Protein AF-A0A7S3FWM7-F1 (afdb_monomer_lite)

InterPro domains:
  IPR013969 Oligosaccharide biosynthesis protein Alg14-like [PF08660] (56-106)
  IPR013969 Oligosaccharide biosynthesis protein Alg14-like [PTHR12154] (15-104)

Radius of gyration: 30.49 Å; chains: 1; bounding box: 77×21×82 Å

Organism: NCBI:txid1082188

Sequence (117 aa):
MEVSPGVTTSWVLSKLSQIIIAFYLIQLIRVFNFYIQEKVNANETDKLIKLKQKVIMVIFGSGGHTTEMLLMLKGDNIFEKYEHVHFVVGHSDTWSLKKITDFYDSCEGIDLMEQAQ

Secondary structure (DSSP, 8-state):
----HHHHHHHHHHHHHHHHHHHHHHHHHHHHHHHHHHHHHHHHHHHHHHHHT-EEEEEE-SSSTHHHHHHHHHHTTHHHH-SEEEEEE-TT-HHHHHHHHHHHHTSTT--------

Structure (mmCIF, N/CA/C/O backbone):
data_AF-A0A7S3FWM7-F1
#
_entry.id   AF-A0A7S3FWM7-F1
#
loop_
_atom_site.group_PDB
_atom_site.id
_atom_site.type_symbol
_atom_site.label_atom_id
_atom_site.label_alt_id
_atom_site.label_comp_id
_atom_site.label_asym_id
_atom_site.label_entity_id
_atom_site.label_seq_id
_atom_site.pdbx_PDB_ins_code
_atom_site.Cartn_x
_atom_site.Cartn_y
_atom_site.Cartn_z
_atom_site.occupancy
_atom_site.B_iso_or_equiv
_atom_site.auth_seq_id
_atom_site.auth_comp_id
_atom_site.auth_asym_id
_atom_site.auth_atom_id
_atom_site.pdbx_PDB_model_num
ATOM 1 N N . MET A 1 1 ? 51.270 1.989 -53.712 1.00 50.31 1 MET A N 1
ATOM 2 C CA . MET A 1 1 ? 50.413 0.908 -53.182 1.00 50.31 1 MET A CA 1
ATOM 3 C C . MET A 1 1 ? 48.981 1.267 -53.524 1.00 50.31 1 MET A C 1
ATOM 5 O O . MET A 1 1 ? 48.394 2.096 -52.843 1.00 50.31 1 MET A O 1
ATOM 9 N N . GLU A 1 2 ? 48.466 0.739 -54.633 1.00 52.38 2 GLU A N 1
ATOM 10 C CA . GLU A 1 2 ? 47.056 0.901 -54.996 1.00 52.38 2 GLU A CA 1
ATOM 11 C C . GLU A 1 2 ? 46.223 -0.005 -54.092 1.00 52.38 2 GLU A C 1
ATOM 13 O O . GLU A 1 2 ? 46.380 -1.226 -54.087 1.00 52.38 2 GLU A O 1
ATOM 18 N N . VAL A 1 3 ? 45.386 0.603 -53.257 1.00 63.09 3 VAL A N 1
ATOM 19 C CA . VAL A 1 3 ? 44.488 -0.134 -52.370 1.00 63.09 3 VAL A CA 1
ATOM 20 C C . VAL A 1 3 ? 43.312 -0.613 -53.217 1.00 63.09 3 VAL A C 1
ATOM 22 O O . VAL A 1 3 ? 42.588 0.200 -53.787 1.00 63.09 3 VAL A O 1
ATOM 25 N N . SER A 1 4 ? 43.147 -1.932 -53.329 1.00 60.69 4 SER A N 1
ATOM 26 C CA . SER A 1 4 ? 42.092 -2.542 -54.143 1.00 60.69 4 SER A CA 1
ATOM 27 C C . SER A 1 4 ? 40.697 -2.089 -53.668 1.00 60.69 4 SER A C 1
ATOM 29 O O . SER A 1 4 ? 40.351 -2.309 -52.500 1.00 60.69 4 SER A O 1
ATOM 31 N N . PRO A 1 5 ? 39.869 -1.494 -54.549 1.00 61.72 5 PRO A N 1
ATOM 32 C CA . PRO A 1 5 ? 38.577 -0.901 -54.188 1.00 61.72 5 PRO A CA 1
ATOM 33 C C . PRO A 1 5 ? 37.527 -1.919 -53.708 1.00 61.72 5 PRO A C 1
ATOM 35 O O . PRO A 1 5 ? 36.487 -1.531 -53.183 1.00 61.72 5 PRO A O 1
ATOM 38 N N . GLY A 1 6 ? 37.786 -3.225 -53.847 1.00 61.53 6 GLY A N 1
ATOM 39 C CA . GLY A 1 6 ? 36.876 -4.281 -53.390 1.00 61.53 6 GLY A CA 1
ATOM 40 C C . GLY A 1 6 ? 36.874 -4.518 -51.875 1.00 61.53 6 GLY A C 1
ATOM 41 O O . GLY A 1 6 ? 35.907 -5.058 -51.342 1.00 61.53 6 GLY A O 1
ATOM 42 N N . VAL A 1 7 ? 37.927 -4.111 -51.156 1.00 62.66 7 VAL A N 1
ATOM 43 C CA . VAL A 1 7 ? 38.025 -4.358 -49.704 1.00 62.66 7 VAL A CA 1
ATOM 44 C C . VAL A 1 7 ? 37.240 -3.312 -48.911 1.00 62.66 7 VAL A C 1
ATOM 46 O O . VAL A 1 7 ? 36.602 -3.641 -47.918 1.00 62.66 7 VAL A O 1
ATOM 49 N N . THR A 1 8 ? 37.213 -2.056 -49.355 1.00 64.94 8 THR A N 1
ATOM 50 C CA . THR A 1 8 ? 36.563 -0.964 -48.612 1.00 64.94 8 THR A CA 1
ATOM 51 C C . THR A 1 8 ? 35.035 -1.036 -48.662 1.00 64.94 8 THR A C 1
ATOM 53 O O . THR A 1 8 ? 34.376 -0.755 -47.663 1.00 64.94 8 THR A O 1
ATOM 56 N N . THR A 1 9 ? 34.452 -1.480 -49.776 1.00 71.06 9 THR A N 1
ATOM 57 C CA . THR A 1 9 ? 32.991 -1.577 -49.947 1.00 71.06 9 THR A CA 1
ATOM 58 C C . THR A 1 9 ? 32.366 -2.685 -49.095 1.00 71.06 9 THR A C 1
ATOM 60 O O . THR A 1 9 ? 31.322 -2.472 -48.481 1.00 71.06 9 THR A O 1
ATOM 63 N N . SER A 1 10 ? 33.026 -3.840 -48.970 1.00 75.50 10 SER A N 1
ATOM 64 C CA . SER A 1 10 ? 32.557 -4.970 -48.150 1.00 75.50 10 SER A CA 1
ATOM 65 C C . SER A 1 10 ? 32.463 -4.622 -46.654 1.00 75.50 10 SER A C 1
ATOM 67 O O . SER A 1 10 ? 31.471 -4.920 -45.978 1.00 75.50 10 SER A O 1
ATOM 69 N N . TRP A 1 11 ? 33.456 -3.893 -46.136 1.00 73.62 11 TRP A N 1
ATOM 70 C CA . TRP A 1 11 ? 33.456 -3.429 -44.747 1.00 73.62 11 TRP A CA 1
ATOM 71 C C . TRP A 1 11 ? 32.343 -2.416 -44.472 1.00 73.62 11 TRP A C 1
ATOM 73 O O . TRP A 1 11 ? 31.680 -2.497 -43.439 1.00 73.62 11 TRP A O 1
ATOM 83 N N . VAL A 1 12 ? 32.081 -1.506 -45.411 1.00 79.69 12 VAL A N 1
ATOM 84 C CA . VAL A 1 12 ? 31.002 -0.517 -45.283 1.00 79.69 12 VAL A CA 1
ATOM 85 C C . VAL A 1 12 ? 29.628 -1.193 -45.295 1.00 79.69 12 VAL A C 1
ATOM 87 O O . VAL A 1 12 ? 28.790 -0.892 -44.445 1.00 79.69 12 VAL A O 1
ATOM 90 N N . LEU A 1 13 ? 29.405 -2.160 -46.188 1.00 80.94 13 LEU A N 1
ATOM 91 C CA . LEU A 1 13 ? 28.136 -2.891 -46.275 1.00 80.94 13 LEU A CA 1
ATOM 92 C C . LEU A 1 13 ? 27.840 -3.705 -45.007 1.00 80.94 13 LEU A C 1
ATOM 94 O O . LEU A 1 13 ? 26.707 -3.697 -44.520 1.00 80.94 13 LEU A O 1
ATOM 98 N N . SER A 1 14 ? 28.854 -4.347 -44.415 1.00 84.19 14 SER A N 1
ATOM 99 C CA . SER A 1 14 ? 28.668 -5.087 -43.159 1.00 84.19 14 SER A CA 1
ATOM 100 C C . SER A 1 14 ? 28.285 -4.165 -41.995 1.00 84.19 14 SER A C 1
ATOM 102 O O . SER A 1 14 ? 27.356 -4.485 -41.250 1.00 84.19 14 SER A O 1
ATOM 104 N N . LYS A 1 15 ? 28.907 -2.981 -41.883 1.00 88.31 15 LYS A N 1
ATOM 105 C CA . LYS A 1 15 ? 28.567 -1.972 -40.865 1.00 88.31 15 LYS A CA 1
ATOM 106 C C . LYS A 1 15 ? 27.161 -1.405 -41.038 1.00 88.31 15 LYS A C 1
ATOM 108 O O . LYS A 1 15 ? 26.440 -1.278 -40.051 1.00 88.31 15 LYS A O 1
ATOM 113 N N . LEU A 1 16 ? 26.740 -1.127 -42.271 1.00 89.88 16 LEU A N 1
ATOM 114 C CA . LEU A 1 16 ? 25.375 -0.672 -42.547 1.00 89.88 16 LEU A CA 1
ATOM 115 C C . LEU A 1 16 ? 24.337 -1.735 -42.164 1.00 89.88 16 LEU A C 1
ATOM 117 O O . LEU A 1 16 ? 23.342 -1.406 -41.519 1.00 89.88 16 LEU A O 1
ATOM 121 N N . SER A 1 17 ? 24.597 -3.012 -42.469 1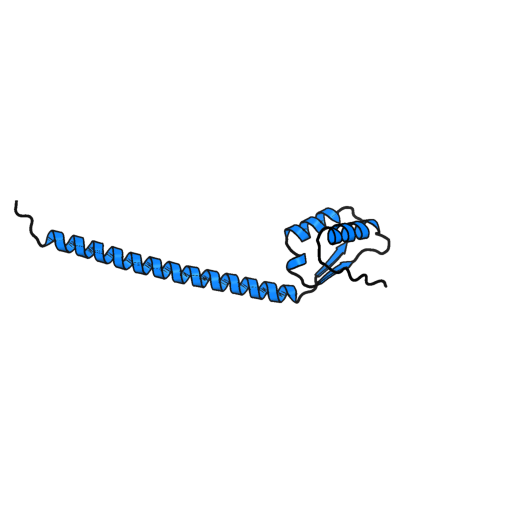.00 91.25 17 SER A N 1
ATOM 122 C CA . SER A 1 17 ? 23.698 -4.100 -42.059 1.00 91.25 17 SER A CA 1
ATOM 123 C C . SER A 1 17 ? 23.575 -4.211 -40.533 1.00 91.25 17 SER A C 1
ATOM 125 O O . SER A 1 17 ? 22.470 -4.368 -40.019 1.00 91.25 17 SER A O 1
ATOM 127 N N . GLN A 1 18 ? 24.680 -4.040 -39.794 1.00 92.81 18 GLN A N 1
ATOM 128 C CA . GLN A 1 18 ? 24.688 -4.077 -38.327 1.00 92.81 18 GLN A CA 1
ATOM 129 C C . GLN A 1 18 ? 23.839 -2.954 -37.725 1.00 92.81 18 GLN A C 1
ATOM 131 O O . GLN A 1 18 ? 23.105 -3.192 -36.768 1.00 92.81 18 GLN A O 1
ATOM 136 N N . ILE A 1 19 ? 23.896 -1.749 -38.299 1.00 94.75 19 ILE A N 1
ATOM 137 C CA . ILE A 1 19 ? 23.096 -0.602 -37.844 1.00 94.75 19 ILE A CA 1
ATOM 138 C C . ILE A 1 19 ? 21.603 -0.855 -38.075 1.00 94.75 19 ILE A C 1
ATOM 140 O O . ILE A 1 19 ? 20.795 -0.605 -37.182 1.00 94.75 19 ILE A O 1
ATOM 144 N N . ILE A 1 20 ? 21.235 -1.392 -39.240 1.00 95.38 20 ILE A N 1
ATOM 145 C CA . ILE A 1 20 ? 19.840 -1.718 -39.563 1.00 95.38 20 ILE A CA 1
ATOM 146 C C . ILE A 1 20 ? 19.310 -2.795 -38.609 1.00 95.38 20 ILE A C 1
ATOM 148 O O . ILE A 1 20 ? 18.230 -2.641 -38.042 1.00 95.38 20 ILE A O 1
ATOM 152 N N . ILE A 1 21 ? 20.087 -3.855 -38.373 1.00 95.44 21 ILE A N 1
ATOM 153 C CA . ILE A 1 21 ? 19.722 -4.920 -37.431 1.00 95.44 21 ILE A CA 1
ATOM 154 C C . ILE A 1 21 ? 19.556 -4.355 -36.013 1.00 95.44 21 ILE A C 1
ATOM 156 O O . ILE A 1 21 ? 18.556 -4.639 -35.356 1.00 95.44 21 ILE A O 1
ATOM 160 N N . ALA A 1 22 ? 20.485 -3.513 -35.552 1.00 95.88 22 ALA A N 1
ATOM 161 C CA . ALA A 1 22 ? 20.397 -2.879 -34.239 1.00 95.88 22 ALA A CA 1
ATOM 162 C C . ALA A 1 22 ? 19.151 -1.988 -34.108 1.00 95.88 22 ALA A C 1
ATOM 164 O O . ALA A 1 22 ? 18.473 -2.031 -33.082 1.00 95.88 22 ALA A O 1
ATOM 165 N N . PHE A 1 23 ? 18.806 -1.232 -35.154 1.00 96.62 23 PHE A N 1
ATOM 166 C CA . PHE A 1 23 ? 17.590 -0.422 -35.182 1.00 96.62 23 PHE A CA 1
ATOM 167 C C . PHE A 1 23 ? 16.338 -1.284 -34.984 1.00 96.62 23 PHE A C 1
ATOM 169 O O . PHE A 1 23 ? 15.528 -0.988 -34.105 1.00 96.62 23 PHE A O 1
ATOM 176 N N . TYR A 1 24 ? 16.203 -2.385 -35.730 1.00 96.50 24 TYR A N 1
ATOM 177 C CA . TYR A 1 24 ? 15.057 -3.286 -35.584 1.00 96.50 24 TYR A CA 1
ATOM 178 C C . TYR A 1 24 ? 15.013 -3.985 -34.220 1.00 96.50 24 TYR A C 1
ATOM 180 O O . TYR A 1 24 ? 13.934 -4.112 -33.645 1.00 96.50 24 TYR A O 1
ATOM 188 N N . LEU A 1 25 ? 16.162 -4.376 -33.659 1.00 96.56 25 LEU A N 1
ATOM 189 C CA . LEU A 1 25 ? 16.225 -4.965 -32.317 1.00 96.56 25 LEU A CA 1
ATOM 190 C C . LEU A 1 25 ? 15.758 -3.984 -31.236 1.00 96.56 25 LEU A C 1
ATOM 192 O O . LEU A 1 25 ? 14.983 -4.361 -30.360 1.00 96.56 25 LEU A O 1
ATOM 196 N N . ILE A 1 26 ? 16.166 -2.715 -31.317 1.00 96.88 26 ILE A N 1
ATOM 197 C CA . ILE A 1 26 ? 15.721 -1.678 -30.375 1.00 96.88 26 ILE A CA 1
ATOM 198 C C . ILE A 1 26 ? 14.207 -1.465 -30.478 1.00 96.88 26 ILE A C 1
ATOM 200 O O . ILE A 1 26 ? 13.535 -1.341 -29.452 1.00 96.88 26 ILE A O 1
ATOM 204 N N . GLN A 1 27 ? 13.654 -1.445 -31.695 1.00 94.44 27 GLN A N 1
ATOM 205 C CA . GLN A 1 27 ? 12.207 -1.321 -31.882 1.00 94.44 27 GLN A CA 1
ATOM 206 C C . GLN A 1 27 ? 11.457 -2.522 -31.302 1.00 94.44 27 GLN A C 1
ATOM 208 O O . GLN A 1 27 ? 10.448 -2.346 -30.622 1.00 94.44 27 GLN A O 1
ATOM 213 N N . LEU A 1 28 ? 11.984 -3.733 -31.488 1.00 95.38 28 LEU A N 1
ATOM 214 C CA . LEU A 1 28 ? 11.389 -4.948 -30.940 1.00 95.38 28 LEU A CA 1
ATOM 215 C C . LEU A 1 28 ? 11.392 -4.932 -29.405 1.00 95.38 28 LEU A C 1
ATOM 217 O O . LEU A 1 28 ? 10.364 -5.215 -28.795 1.00 95.38 28 LEU A O 1
ATOM 221 N N . ILE A 1 29 ? 12.497 -4.514 -28.778 1.00 95.88 29 ILE A N 1
ATOM 222 C CA . ILE A 1 29 ? 12.582 -4.350 -27.318 1.00 95.88 29 ILE A CA 1
ATOM 223 C C . ILE A 1 29 ? 11.570 -3.311 -26.823 1.00 95.88 29 ILE A C 1
ATOM 225 O O . ILE A 1 29 ? 10.919 -3.533 -25.806 1.00 95.88 29 ILE A O 1
ATOM 229 N N . ARG A 1 30 ? 11.395 -2.190 -27.534 1.00 94.25 30 ARG A N 1
ATOM 230 C CA . ARG A 1 30 ? 10.403 -1.167 -27.166 1.00 94.25 30 ARG A CA 1
ATOM 231 C C . ARG A 1 30 ? 8.978 -1.703 -27.201 1.00 94.25 30 ARG A C 1
ATOM 233 O O . ARG A 1 30 ? 8.248 -1.508 -26.234 1.00 94.25 30 ARG A O 1
ATOM 240 N N . VAL A 1 31 ? 8.605 -2.395 -28.276 1.00 94.38 31 VAL A N 1
ATOM 241 C CA . VAL A 1 31 ? 7.274 -3.005 -28.411 1.00 94.38 31 VAL A CA 1
ATOM 242 C C . VAL A 1 31 ? 7.060 -4.062 -27.330 1.00 94.38 31 VAL A C 1
ATOM 244 O O . VAL A 1 31 ? 6.002 -4.099 -26.706 1.00 94.38 31 VAL A O 1
ATOM 247 N N . PHE A 1 32 ? 8.077 -4.878 -27.053 1.00 94.00 32 PHE A N 1
ATOM 248 C CA . PHE A 1 32 ? 8.003 -5.890 -26.008 1.00 94.00 32 PHE A CA 1
ATOM 249 C C . PHE A 1 32 ? 7.837 -5.269 -24.615 1.00 94.00 32 PHE A C 1
ATOM 251 O O . PHE A 1 32 ? 6.945 -5.665 -23.871 1.00 94.00 32 PHE A O 1
ATOM 258 N N . ASN A 1 33 ? 8.633 -4.253 -24.276 1.00 91.50 33 ASN A N 1
ATOM 259 C CA . ASN A 1 33 ? 8.521 -3.548 -22.999 1.00 91.50 33 ASN A CA 1
ATOM 260 C C . ASN A 1 33 ? 7.153 -2.879 -22.837 1.00 91.50 33 ASN A C 1
ATOM 262 O O . ASN A 1 33 ? 6.565 -2.964 -21.762 1.00 91.50 33 ASN A O 1
ATOM 266 N N . PHE A 1 34 ? 6.630 -2.262 -23.900 1.00 91.75 34 PHE A N 1
ATOM 267 C CA . PHE A 1 34 ? 5.288 -1.682 -23.901 1.00 91.75 34 PHE A CA 1
ATOM 268 C C . PHE A 1 34 ? 4.218 -2.748 -23.625 1.00 91.75 34 PHE A C 1
ATOM 270 O O . PHE A 1 34 ? 3.411 -2.580 -22.716 1.00 91.75 34 PHE A O 1
ATOM 277 N N . TYR A 1 35 ? 4.277 -3.887 -24.323 1.00 90.50 35 TYR A N 1
ATOM 278 C CA . TYR A 1 35 ? 3.346 -5.001 -24.121 1.00 90.50 35 TYR A CA 1
ATOM 279 C C . TYR A 1 35 ? 3.390 -5.565 -22.692 1.00 90.50 35 TYR A C 1
ATOM 281 O O . TYR A 1 35 ? 2.347 -5.844 -22.098 1.00 90.50 35 TYR A O 1
ATOM 289 N N . ILE A 1 36 ? 4.588 -5.721 -22.116 1.00 86.88 36 ILE A N 1
ATOM 290 C CA . ILE A 1 36 ? 4.741 -6.185 -20.731 1.00 86.88 36 ILE A CA 1
ATOM 291 C C . ILE A 1 36 ? 4.153 -5.169 -19.751 1.00 86.88 36 ILE A C 1
ATOM 293 O O . ILE A 1 36 ? 3.399 -5.566 -18.864 1.00 86.88 36 ILE A O 1
ATOM 297 N N . GLN A 1 37 ? 4.448 -3.876 -19.911 1.00 82.12 37 GLN A N 1
ATOM 298 C CA . GLN A 1 37 ? 3.900 -2.848 -19.024 1.00 82.12 37 GLN A CA 1
ATOM 299 C C . GLN A 1 37 ? 2.374 -2.770 -19.105 1.00 82.12 37 GLN A C 1
ATOM 301 O O . GLN A 1 37 ? 1.719 -2.712 -18.069 1.00 82.12 37 GLN A O 1
ATOM 306 N N . GLU A 1 38 ? 1.796 -2.843 -20.303 1.00 84.38 38 GLU A N 1
ATOM 307 C CA . GLU A 1 38 ? 0.344 -2.830 -20.486 1.00 84.38 38 GLU A CA 1
ATOM 308 C C . GLU A 1 38 ? -0.322 -4.037 -19.804 1.00 84.38 38 GLU A C 1
ATOM 310 O O . GLU A 1 38 ? -1.288 -3.879 -19.059 1.00 84.38 38 GLU A O 1
ATOM 315 N N . LYS A 1 39 ? 0.243 -5.242 -19.965 1.00 79.25 39 LYS A N 1
ATOM 316 C CA . LYS A 1 39 ? -0.242 -6.465 -19.300 1.00 79.25 39 LYS A CA 1
ATOM 317 C C . LYS A 1 39 ? -0.122 -6.411 -17.776 1.00 79.25 39 LYS A C 1
ATOM 319 O O . LYS A 1 39 ? -1.000 -6.926 -17.083 1.00 79.25 39 LYS A O 1
ATOM 324 N N . VAL A 1 40 ? 0.965 -5.852 -17.245 1.00 75.69 40 VAL A N 1
ATOM 325 C CA . VAL A 1 40 ? 1.155 -5.703 -15.794 1.00 75.69 40 VAL A CA 1
ATOM 326 C C . VAL A 1 40 ? 0.155 -4.689 -15.236 1.00 75.69 40 VAL A C 1
ATOM 328 O O . VAL A 1 40 ? -0.574 -5.022 -14.304 1.00 75.69 40 VAL A O 1
ATOM 331 N N . ASN A 1 41 ? 0.024 -3.521 -15.868 1.00 72.25 41 ASN A N 1
ATOM 332 C CA . ASN A 1 41 ? -0.904 -2.474 -15.437 1.00 72.25 41 ASN A CA 1
ATOM 333 C C . ASN A 1 41 ? -2.376 -2.918 -15.531 1.00 72.25 41 ASN A C 1
ATOM 335 O O . ASN A 1 41 ? -3.168 -2.629 -14.632 1.00 72.25 41 ASN A O 1
ATOM 339 N N . ALA A 1 42 ? -2.753 -3.660 -16.578 1.00 70.81 42 ALA A N 1
ATOM 340 C CA . ALA A 1 42 ? -4.101 -4.218 -16.718 1.00 70.81 42 ALA A CA 1
ATOM 341 C C . ALA A 1 42 ? -4.432 -5.209 -15.584 1.00 70.81 42 ALA A C 1
ATOM 343 O O . ALA A 1 42 ? -5.494 -5.149 -14.975 1.00 70.81 42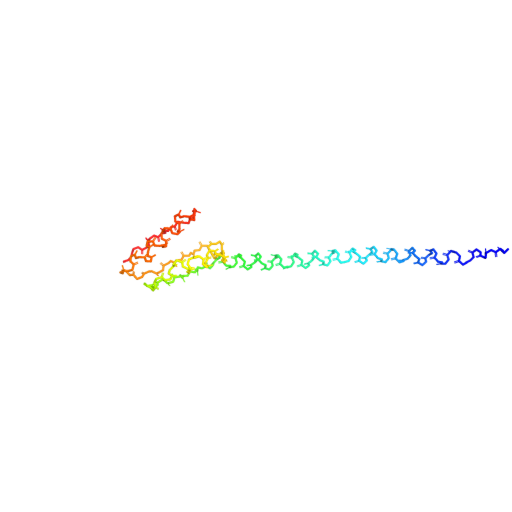 ALA A O 1
ATOM 344 N N . ASN A 1 43 ? -3.484 -6.076 -15.218 1.00 70.50 43 ASN A N 1
ATOM 345 C CA . ASN A 1 43 ? -3.679 -7.008 -14.105 1.00 70.50 43 ASN A CA 1
ATOM 346 C C . ASN A 1 43 ? -3.784 -6.304 -12.743 1.00 70.50 43 ASN A C 1
ATOM 348 O O . ASN A 1 43 ? -4.491 -6.788 -11.857 1.00 70.50 43 ASN A O 1
ATOM 352 N N . GLU A 1 44 ? -3.061 -5.202 -12.536 1.00 71.00 44 GLU A N 1
ATOM 353 C CA . GLU A 1 44 ? -3.172 -4.413 -11.305 1.00 71.00 44 GLU A CA 1
ATOM 354 C C . GLU A 1 44 ? -4.504 -3.672 -11.226 1.00 71.00 44 GLU A C 1
ATOM 356 O O . GLU A 1 44 ? -5.164 -3.723 -10.189 1.00 71.00 44 GLU A O 1
ATOM 361 N N . THR A 1 45 ? -4.942 -3.059 -12.325 1.00 67.00 45 THR A N 1
ATOM 362 C CA . THR A 1 45 ? -6.244 -2.382 -12.390 1.00 67.00 45 THR A CA 1
ATOM 363 C C . THR A 1 45 ? -7.401 -3.355 -12.158 1.00 67.00 45 THR A C 1
ATOM 365 O O . THR A 1 45 ? -8.245 -3.074 -11.310 1.00 67.00 45 THR A O 1
ATOM 368 N N . ASP A 1 46 ? -7.392 -4.543 -12.768 1.00 72.06 46 ASP A N 1
ATOM 369 C CA . ASP A 1 46 ? -8.407 -5.580 -12.522 1.00 72.06 46 ASP A CA 1
ATOM 370 C C . ASP A 1 46 ? -8.422 -6.062 -11.061 1.00 72.06 46 ASP A C 1
ATOM 372 O O . ASP A 1 46 ? -9.484 -6.256 -10.459 1.00 72.06 46 ASP A O 1
ATOM 376 N N . LYS A 1 47 ? -7.242 -6.233 -10.447 1.00 69.06 47 LYS A N 1
ATOM 377 C CA . LYS A 1 47 ? -7.138 -6.584 -9.021 1.00 69.06 47 LYS A CA 1
ATOM 378 C C . LYS A 1 47 ? -7.677 -5.472 -8.127 1.00 69.06 47 LYS A C 1
ATOM 380 O O . LYS A 1 47 ? -8.388 -5.782 -7.176 1.00 69.06 47 LYS A O 1
ATOM 385 N N . LEU A 1 48 ? -7.363 -4.211 -8.418 1.00 65.62 48 LEU A N 1
ATOM 386 C CA . LEU A 1 48 ? -7.848 -3.061 -7.653 1.00 65.62 48 LEU A CA 1
ATOM 387 C C . LEU A 1 48 ? -9.362 -2.895 -7.787 1.00 65.62 48 LEU A C 1
ATOM 389 O O . LEU A 1 48 ? -10.030 -2.686 -6.782 1.00 65.62 48 LEU A O 1
ATOM 393 N N . ILE A 1 49 ? -9.924 -3.076 -8.985 1.00 68.62 49 ILE A N 1
ATOM 394 C CA . ILE A 1 49 ? -11.379 -3.076 -9.204 1.00 68.62 49 ILE A CA 1
ATOM 395 C C . ILE A 1 49 ? -12.039 -4.184 -8.372 1.00 68.62 49 ILE A C 1
ATOM 397 O O . ILE A 1 49 ? -13.036 -3.948 -7.691 1.00 68.62 49 ILE A O 1
ATOM 401 N N . LYS A 1 50 ? -11.443 -5.382 -8.350 1.00 68.75 50 LYS A N 1
ATOM 402 C CA . LYS A 1 50 ? -11.934 -6.507 -7.543 1.00 68.75 50 LYS A CA 1
ATOM 403 C C . LYS A 1 50 ? -11.778 -6.292 -6.032 1.00 68.75 50 LYS A C 1
ATOM 405 O O . LYS A 1 50 ? -12.530 -6.888 -5.265 1.00 68.75 50 LYS A O 1
ATOM 410 N N . LEU A 1 51 ? -10.789 -5.514 -5.590 1.00 64.25 51 LEU A N 1
ATOM 411 C CA . LEU A 1 51 ? -10.584 -5.169 -4.178 1.00 64.25 51 LEU A CA 1
ATOM 412 C C . LEU A 1 51 ? -11.519 -4.051 -3.720 1.00 64.25 51 LEU A C 1
ATOM 414 O O . LEU A 1 51 ? -12.047 -4.151 -2.618 1.00 64.25 51 LEU A O 1
ATOM 418 N N . LYS A 1 52 ? -11.808 -3.069 -4.580 1.00 64.81 52 LYS A N 1
ATOM 419 C CA . LYS A 1 52 ? -12.813 -2.038 -4.297 1.00 64.81 52 LYS A CA 1
ATOM 420 C C . LYS A 1 52 ? -14.182 -2.655 -4.023 1.00 64.81 52 LYS A C 1
ATOM 422 O O . LYS A 1 52 ? -14.817 -2.292 -3.054 1.00 64.81 52 LYS A O 1
ATOM 427 N N . GLN A 1 53 ? -14.553 -3.706 -4.751 1.00 64.62 53 GLN A N 1
ATOM 428 C CA . GLN A 1 53 ? -15.791 -4.459 -4.503 1.00 64.62 53 GLN A CA 1
ATOM 429 C C . GLN A 1 53 ? -15.804 -5.290 -3.203 1.00 64.62 53 GLN A C 1
ATOM 431 O O . GLN A 1 53 ? -16.801 -5.953 -2.913 1.00 64.62 53 GLN A O 1
ATOM 436 N N . LYS A 1 54 ? -14.703 -5.344 -2.443 1.00 71.81 54 LYS A N 1
ATOM 437 C CA . LYS A 1 54 ? -14.611 -6.127 -1.208 1.00 71.81 54 LYS A CA 1
ATOM 438 C C . LYS A 1 54 ? -14.720 -5.236 0.017 1.00 71.81 54 LYS A C 1
ATOM 440 O O . LYS A 1 54 ? -14.192 -4.132 0.070 1.00 71.81 54 LYS A O 1
ATOM 445 N N . VAL A 1 55 ? -15.346 -5.802 1.037 1.00 77.19 55 VAL A N 1
ATOM 446 C CA . VAL A 1 55 ? -15.456 -5.220 2.369 1.00 77.19 55 VAL A CA 1
ATOM 447 C C . VAL A 1 55 ? -14.363 -5.816 3.249 1.00 77.19 55 VAL A C 1
ATOM 449 O O . VAL A 1 55 ? -14.184 -7.038 3.262 1.00 77.19 55 VAL A O 1
ATOM 452 N N . ILE A 1 56 ? -13.639 -4.975 3.985 1.00 83.31 56 ILE A N 1
ATOM 453 C CA . ILE A 1 56 ? -12.688 -5.420 5.008 1.00 83.31 56 ILE A CA 1
ATOM 454 C C . ILE A 1 56 ? -13.221 -5.070 6.396 1.00 83.31 56 ILE A C 1
ATOM 456 O O . ILE A 1 56 ? -13.714 -3.971 6.640 1.00 83.31 56 ILE A O 1
ATOM 460 N N . MET A 1 57 ? -13.125 -6.032 7.309 1.00 83.69 57 MET A N 1
ATOM 461 C CA . MET A 1 57 ? -13.474 -5.861 8.713 1.00 83.69 57 MET A CA 1
ATOM 462 C C . MET A 1 57 ? -12.201 -5.941 9.547 1.00 83.69 57 MET A C 1
ATOM 464 O O . MET A 1 57 ? -11.449 -6.911 9.453 1.00 83.69 57 MET A O 1
ATOM 468 N N . VAL A 1 58 ? -11.971 -4.919 10.362 1.00 82.94 58 VAL A N 1
ATOM 469 C CA . VAL A 1 58 ? -10.821 -4.801 11.250 1.00 82.94 58 VAL A CA 1
ATOM 470 C C . VAL A 1 58 ? -11.328 -4.827 12.686 1.00 82.94 58 VAL A C 1
ATOM 472 O O . VAL A 1 58 ? -12.108 -3.971 13.095 1.00 82.94 58 VAL A O 1
ATOM 475 N N . ILE A 1 59 ? -10.906 -5.830 13.450 1.00 82.31 59 ILE A N 1
ATOM 476 C CA . ILE A 1 59 ? -11.339 -6.016 14.837 1.00 82.31 59 ILE A CA 1
ATOM 477 C C . ILE A 1 59 ? -10.239 -5.492 15.754 1.00 82.31 59 ILE A C 1
ATOM 479 O O . ILE A 1 59 ? -9.115 -5.997 15.721 1.00 82.31 59 ILE A O 1
ATOM 483 N N . PHE A 1 60 ? -10.563 -4.499 16.576 1.00 81.69 60 PHE A N 1
ATOM 484 C CA . PHE A 1 60 ? -9.654 -3.962 17.580 1.00 81.69 60 PHE A CA 1
ATOM 485 C C . PHE A 1 60 ? -9.972 -4.521 18.964 1.00 81.69 60 PHE A C 1
ATOM 487 O O . PHE A 1 60 ? -11.127 -4.589 19.385 1.00 81.69 60 PHE A O 1
ATOM 494 N N . GLY A 1 61 ? -8.915 -4.909 19.677 1.00 71.00 61 GLY A N 1
ATOM 495 C CA . GLY A 1 61 ? -8.961 -5.237 21.098 1.00 71.00 61 GLY A CA 1
ATOM 496 C C . GLY A 1 61 ? -8.178 -4.212 21.916 1.00 71.00 61 GLY A C 1
ATOM 497 O O . GLY A 1 61 ? -7.280 -3.552 21.395 1.00 71.00 61 GLY A O 1
ATOM 498 N N . SER A 1 62 ? -8.451 -4.146 23.218 1.00 67.88 62 SER A N 1
ATOM 499 C CA . SER A 1 62 ? -7.934 -3.138 24.161 1.00 67.88 62 SER A CA 1
ATOM 500 C C . SER A 1 62 ? -6.425 -3.216 24.463 1.00 67.88 62 SER A C 1
ATOM 502 O O . SER A 1 62 ? -5.955 -2.677 25.462 1.00 67.88 62 SER A O 1
ATOM 504 N N . GLY A 1 63 ? -5.641 -3.905 23.630 1.00 68.38 63 GLY A N 1
ATOM 505 C CA . GLY A 1 63 ? -4.237 -4.261 23.856 1.00 68.38 63 GLY A CA 1
ATOM 506 C C . GLY A 1 63 ? -3.217 -3.145 23.610 1.00 68.38 63 GLY A C 1
ATOM 507 O O . GLY A 1 63 ? -2.046 -3.440 23.414 1.00 68.38 63 GLY A O 1
ATOM 508 N N . GLY A 1 64 ? -3.628 -1.875 23.563 1.00 73.00 64 GLY A N 1
ATOM 509 C CA . GLY A 1 64 ? -2.727 -0.721 23.420 1.00 73.00 64 GLY A CA 1
ATOM 510 C C . GLY A 1 64 ? -2.181 -0.463 22.007 1.00 73.00 64 GLY A C 1
ATOM 511 O O . GLY A 1 64 ? -1.916 0.697 21.690 1.00 73.00 64 GLY A O 1
ATOM 512 N N . HIS A 1 65 ? -2.120 -1.485 21.148 1.00 83.00 65 HIS A N 1
ATOM 513 C CA . HIS A 1 65 ? -1.497 -1.446 19.813 1.00 83.00 65 HIS A CA 1
ATOM 514 C C . HIS A 1 65 ? -2.385 -0.942 18.659 1.00 83.00 65 HIS A C 1
ATOM 516 O O . HIS A 1 65 ? -2.013 -1.026 17.487 1.00 83.00 65 HIS A O 1
ATOM 522 N N . THR A 1 66 ? -3.574 -0.418 18.963 1.00 86.38 66 THR A N 1
ATOM 523 C CA . THR A 1 66 ? -4.524 0.118 17.971 1.00 86.38 66 THR A CA 1
ATOM 524 C C . THR A 1 66 ? -3.873 1.167 17.059 1.00 86.38 66 THR A C 1
ATOM 526 O O . THR A 1 66 ? -4.133 1.195 15.862 1.00 86.38 66 THR A O 1
ATOM 529 N N . THR A 1 67 ? -2.974 1.997 17.598 1.00 84.50 67 THR A N 1
ATOM 530 C CA . THR A 1 67 ? -2.311 3.073 16.844 1.00 84.50 67 THR A CA 1
ATOM 531 C C . THR A 1 67 ? -1.326 2.526 15.813 1.00 84.50 67 THR A C 1
ATOM 533 O O . THR A 1 67 ? -1.351 2.937 14.657 1.00 84.50 67 THR A O 1
ATOM 536 N N . GLU A 1 68 ? -0.475 1.586 16.210 1.00 85.56 68 GLU A N 1
ATOM 537 C CA . GLU A 1 68 ? 0.520 0.957 15.345 1.00 85.56 68 GLU A CA 1
ATOM 538 C C . GLU A 1 68 ? -0.160 0.219 14.196 1.00 85.56 68 GLU A C 1
ATOM 540 O O . GLU A 1 68 ? 0.243 0.349 13.042 1.00 85.56 68 GLU A O 1
ATOM 545 N N . MET A 1 69 ? -1.248 -0.485 14.500 1.00 86.44 69 MET A N 1
ATOM 546 C CA . MET A 1 69 ? -2.030 -1.194 13.498 1.00 86.44 69 MET A CA 1
ATOM 547 C C . MET A 1 69 ? -2.703 -0.231 12.507 1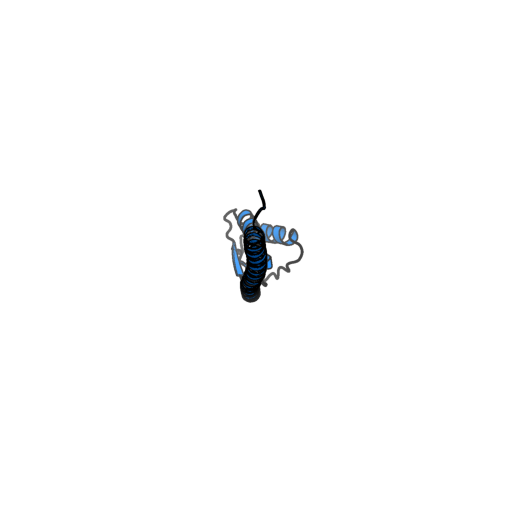.00 86.44 69 MET A C 1
ATOM 549 O O . MET A 1 69 ? -2.645 -0.470 11.303 1.00 86.44 69 MET A O 1
ATOM 553 N N . LEU A 1 70 ? -3.268 0.890 12.970 1.00 85.88 70 LEU A N 1
ATOM 554 C CA . LEU A 1 70 ? -3.823 1.925 12.085 1.00 85.88 70 LEU A CA 1
ATOM 555 C C . LEU A 1 70 ? -2.752 2.537 11.167 1.00 85.88 70 LEU A C 1
ATOM 557 O O . LEU A 1 70 ? -2.994 2.724 9.974 1.00 85.88 70 LEU A O 1
ATOM 561 N N . LEU A 1 71 ? -1.548 2.788 11.688 1.00 85.25 71 LEU A N 1
ATOM 562 C CA . LEU A 1 71 ? -0.426 3.297 10.894 1.00 85.25 71 LEU A CA 1
ATOM 563 C C . LEU A 1 71 ? 0.056 2.288 9.844 1.00 85.25 71 LEU A C 1
ATOM 565 O O . LEU A 1 71 ? 0.369 2.690 8.725 1.00 85.25 71 LEU A O 1
ATOM 569 N N . MET A 1 72 ? 0.073 0.990 10.161 1.00 84.81 72 MET A N 1
ATOM 570 C CA . MET A 1 72 ? 0.385 -0.057 9.180 1.00 84.81 72 MET A CA 1
ATOM 571 C C . MET A 1 72 ? -0.661 -0.110 8.064 1.00 84.81 72 MET A C 1
ATOM 573 O O . MET A 1 72 ? -0.306 -0.092 6.887 1.00 84.81 72 MET A O 1
ATOM 577 N N . LEU A 1 73 ? -1.950 -0.086 8.420 1.00 85.56 73 LEU A N 1
ATOM 578 C CA . LEU A 1 73 ? -3.040 -0.059 7.440 1.00 85.56 73 LEU A CA 1
ATOM 579 C C . LEU A 1 73 ? -2.964 1.178 6.530 1.00 85.56 73 LEU A C 1
ATOM 581 O O . LEU A 1 73 ? -3.265 1.081 5.337 1.00 85.56 73 LEU A O 1
ATOM 585 N N . LYS A 1 74 ? -2.515 2.318 7.076 1.00 84.25 74 LYS A N 1
ATOM 586 C CA . LYS A 1 74 ? -2.232 3.533 6.303 1.00 84.25 74 LYS A CA 1
ATOM 587 C C . LYS A 1 74 ? -1.087 3.327 5.322 1.00 84.25 74 LYS A C 1
ATOM 589 O O . LYS A 1 74 ? -1.246 3.638 4.151 1.00 84.25 74 LYS A O 1
ATOM 594 N N . GLY A 1 75 ? 0.049 2.813 5.797 1.00 82.81 75 GLY A N 1
ATOM 595 C CA . GLY A 1 75 ? 1.248 2.605 4.980 1.00 82.81 75 GLY A CA 1
ATOM 596 C C . GLY A 1 75 ? 1.020 1.643 3.813 1.00 82.81 75 GLY A C 1
ATOM 597 O O . GLY A 1 75 ? 1.587 1.831 2.741 1.00 82.81 75 GLY A O 1
ATOM 598 N N . ASP A 1 76 ? 0.133 0.664 3.995 1.00 83.94 76 ASP A N 1
ATOM 599 C CA . ASP A 1 76 ? -0.246 -0.295 2.955 1.00 83.94 76 ASP A CA 1
ATOM 600 C C . ASP A 1 76 ? -1.363 0.211 2.017 1.00 83.94 76 ASP A C 1
ATOM 602 O O . ASP A 1 76 ? -1.818 -0.540 1.143 1.00 83.94 76 ASP A O 1
ATOM 606 N N . ASN A 1 77 ? -1.816 1.462 2.170 1.00 82.19 77 ASN A N 1
ATOM 607 C CA . ASN A 1 77 ? -2.928 2.076 1.431 1.00 82.19 77 ASN A CA 1
ATOM 608 C C . ASN A 1 77 ? -4.207 1.220 1.458 1.00 82.19 77 ASN A C 1
ATOM 610 O O . ASN A 1 77 ? -4.940 1.135 0.471 1.00 82.19 77 ASN A O 1
ATOM 614 N N . ILE A 1 78 ? -4.479 0.533 2.574 1.00 82.75 78 ILE A N 1
ATOM 615 C CA . ILE A 1 78 ? -5.655 -0.343 2.700 1.00 82.75 78 ILE A CA 1
ATOM 616 C C . ILE A 1 78 ? -6.944 0.466 2.537 1.00 82.75 78 ILE A C 1
ATOM 618 O O . ILE A 1 78 ? -7.850 0.030 1.834 1.00 82.75 78 ILE A O 1
ATOM 622 N N . PHE A 1 79 ? -6.989 1.673 3.100 1.00 79.69 79 PHE A N 1
ATOM 623 C CA . PHE A 1 79 ? -8.157 2.555 3.034 1.00 79.69 79 PHE A CA 1
ATOM 624 C C . PHE A 1 79 ? -8.486 3.046 1.611 1.00 79.69 79 PHE A C 1
ATOM 626 O O . PHE A 1 79 ? -9.624 3.396 1.342 1.00 79.69 79 PHE A O 1
ATOM 633 N N . GLU A 1 80 ? -7.523 3.028 0.682 1.00 80.00 80 GLU A N 1
ATOM 634 C CA . GLU A 1 80 ? -7.755 3.367 -0.733 1.00 80.00 80 GLU A CA 1
ATOM 635 C C . GLU A 1 80 ? -8.107 2.134 -1.586 1.00 80.00 80 GLU A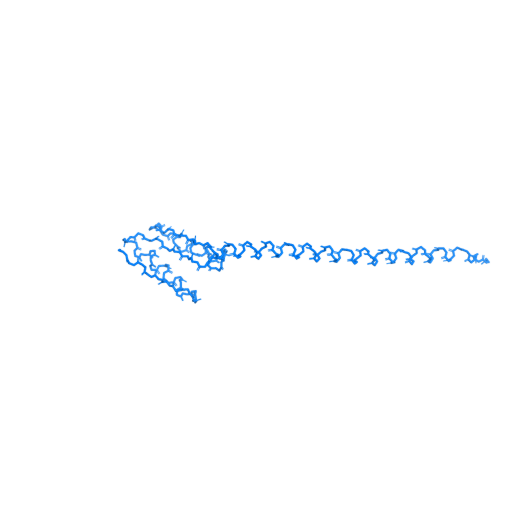 C 1
ATOM 637 O O . GLU A 1 80 ? -8.745 2.239 -2.639 1.00 80.00 80 GLU A O 1
ATOM 642 N N . LYS A 1 81 ? -7.648 0.951 -1.154 1.00 80.38 81 LYS A N 1
ATOM 643 C CA . LYS A 1 81 ? -7.820 -0.325 -1.865 1.00 80.38 81 LYS A CA 1
ATOM 644 C C . LYS A 1 81 ? -9.203 -0.940 -1.666 1.00 80.38 81 LYS A C 1
ATOM 646 O O . LYS A 1 81 ? -9.653 -1.664 -2.552 1.00 80.38 81 LYS A O 1
ATOM 651 N N . TYR A 1 82 ? -9.841 -0.683 -0.527 1.00 80.94 82 TYR A N 1
ATOM 652 C CA . TYR A 1 82 ? -11.160 -1.208 -0.175 1.00 80.94 82 TYR A CA 1
ATOM 653 C C . TYR A 1 82 ? -12.171 -0.066 -0.103 1.00 80.94 82 TYR A C 1
ATOM 655 O O . TYR A 1 82 ? -11.880 0.975 0.473 1.00 80.94 82 TYR A O 1
ATOM 663 N N . GLU A 1 83 ? -13.360 -0.264 -0.673 1.00 77.69 83 GLU A N 1
ATOM 664 C CA . GLU A 1 83 ? -14.427 0.748 -0.657 1.00 77.69 83 GLU A CA 1
ATOM 665 C C . GLU A 1 83 ? -15.050 0.904 0.735 1.00 77.69 83 GLU A C 1
ATOM 667 O O . GLU A 1 83 ? -15.420 2.005 1.139 1.00 77.69 83 GLU A O 1
ATOM 672 N N . HIS A 1 84 ? -15.121 -0.191 1.496 1.00 79.25 84 HIS A N 1
ATOM 673 C CA . HIS A 1 84 ? -15.700 -0.203 2.834 1.00 79.25 84 HIS A CA 1
ATOM 674 C C . HIS A 1 84 ? -14.761 -0.870 3.839 1.00 79.25 84 HIS A C 1
ATOM 676 O O . HIS A 1 84 ? -14.385 -2.040 3.691 1.00 79.25 84 HIS A O 1
ATOM 682 N N . VAL A 1 85 ? -14.422 -0.119 4.887 1.00 83.56 85 VAL A N 1
ATOM 683 C CA . VAL A 1 85 ? -13.617 -0.569 6.024 1.00 83.56 85 VAL A CA 1
ATOM 684 C C . VAL A 1 85 ? -14.466 -0.457 7.285 1.00 83.56 85 VAL A C 1
ATOM 686 O O . VAL A 1 85 ? -14.800 0.643 7.712 1.00 83.56 85 VAL A O 1
ATOM 689 N N . HIS A 1 86 ? -14.821 -1.592 7.884 1.00 85.31 86 HIS A N 1
ATOM 690 C CA . HIS A 1 86 ? -15.572 -1.621 9.140 1.00 85.31 86 HIS A CA 1
ATOM 691 C C . HIS A 1 86 ? -14.647 -1.888 10.315 1.00 85.31 86 HIS A C 1
ATOM 693 O O . HIS A 1 86 ? -13.836 -2.816 10.274 1.00 85.31 86 HIS A O 1
ATOM 699 N N . PHE A 1 87 ? -14.837 -1.133 11.390 1.00 85.75 87 PHE A N 1
AT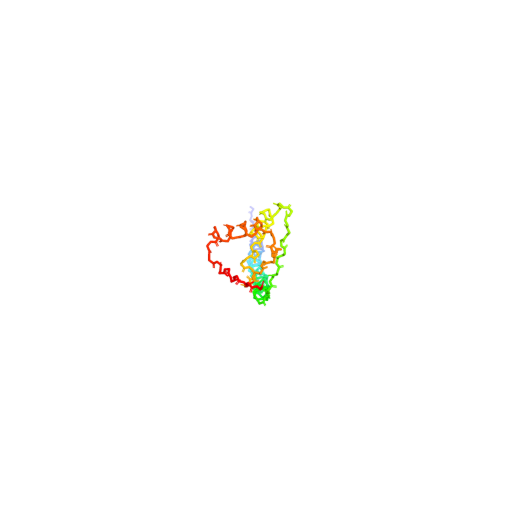OM 700 C CA . PHE A 1 87 ? -14.158 -1.369 12.654 1.00 85.75 87 PHE A CA 1
ATOM 701 C C . PHE A 1 87 ? -15.100 -2.015 13.646 1.00 85.75 87 PHE A C 1
ATOM 703 O O . PHE A 1 87 ? -16.185 -1.506 13.909 1.00 85.75 87 PHE A O 1
ATOM 710 N N . VAL A 1 88 ? -14.662 -3.132 14.213 1.00 86.00 88 VAL A N 1
ATOM 711 C CA . VAL A 1 88 ? -15.350 -3.771 15.329 1.00 86.00 88 VAL A CA 1
ATOM 712 C C . VAL A 1 88 ? -14.537 -3.493 16.576 1.00 86.00 88 VAL A C 1
ATOM 714 O O . VAL A 1 88 ? -13.373 -3.882 16.670 1.00 86.00 88 VAL A O 1
ATOM 717 N N . VAL A 1 89 ? -15.160 -2.806 17.524 1.00 86.06 89 VAL A N 1
ATOM 718 C CA . VAL A 1 89 ? -14.562 -2.438 18.805 1.00 86.06 89 VAL A CA 1
ATOM 719 C C . VAL A 1 89 ? -15.436 -3.025 19.904 1.00 86.06 89 VAL A C 1
ATOM 721 O O . VAL A 1 89 ? -16.663 -3.011 19.806 1.00 86.06 89 VAL A O 1
ATOM 724 N N . GLY A 1 90 ? -14.816 -3.584 20.943 1.00 84.31 90 GLY A N 1
ATOM 725 C CA . GLY A 1 90 ? -15.567 -4.052 22.105 1.00 84.31 90 GLY A CA 1
ATOM 726 C C . GLY A 1 90 ? -16.322 -2.893 22.762 1.00 84.31 90 GLY A C 1
ATOM 727 O O . GLY A 1 90 ? -15.771 -1.807 22.898 1.00 84.31 90 GLY A O 1
ATOM 728 N N . HIS A 1 91 ? -17.555 -3.128 23.217 1.00 81.56 91 HIS A N 1
ATOM 729 C CA . HIS A 1 91 ? -18.425 -2.081 23.776 1.00 81.56 91 HIS A CA 1
ATOM 730 C C . HIS A 1 91 ? -17.770 -1.258 24.905 1.00 81.56 91 HIS A C 1
ATOM 732 O O . HIS A 1 91 ? -18.004 -0.060 25.027 1.00 81.56 91 HIS A O 1
ATOM 738 N N . SER A 1 92 ? -16.919 -1.884 25.724 1.00 84.62 92 SER A N 1
ATOM 739 C CA . SER A 1 92 ? -16.207 -1.217 26.820 1.00 84.62 92 SER A CA 1
ATOM 740 C C . SER A 1 92 ? -14.874 -0.567 26.417 1.00 84.62 92 SER A C 1
ATOM 742 O O . SER A 1 92 ? -14.239 0.067 27.257 1.00 84.62 92 SER A O 1
ATOM 744 N N . ASP A 1 93 ? -14.406 -0.746 25.179 1.00 82.50 93 ASP A N 1
ATOM 745 C CA . ASP A 1 93 ? -13.109 -0.244 24.708 1.00 82.50 93 ASP A CA 1
ATOM 746 C C . ASP A 1 93 ? -13.239 1.144 24.066 1.00 82.50 93 ASP A C 1
ATOM 748 O O . ASP A 1 93 ? -13.151 1.344 22.853 1.00 82.50 93 ASP A O 1
ATOM 752 N N . THR A 1 94 ? -13.433 2.138 24.929 1.00 85.75 94 THR A N 1
ATOM 753 C CA . THR A 1 94 ? -13.528 3.550 24.537 1.00 85.75 94 THR A CA 1
ATOM 754 C C . THR A 1 94 ? -12.195 4.123 24.055 1.00 85.75 94 THR A C 1
ATOM 756 O O . THR A 1 94 ? -12.173 5.104 23.310 1.00 85.75 94 THR A O 1
ATOM 759 N N . TRP A 1 95 ? -11.072 3.518 24.453 1.00 86.31 95 TRP A N 1
ATOM 760 C CA . TRP A 1 95 ? -9.739 4.001 24.108 1.00 86.31 95 TRP A CA 1
ATOM 761 C C . TRP A 1 95 ? -9.385 3.685 22.658 1.00 86.31 95 TRP A C 1
ATOM 763 O O . TRP A 1 95 ? -8.913 4.563 21.933 1.00 86.31 95 TRP A O 1
ATOM 773 N N . SER A 1 96 ? -9.642 2.451 22.214 1.00 85.94 96 SER A N 1
ATOM 774 C CA . SER A 1 96 ? -9.481 2.092 20.805 1.00 85.94 96 SER A CA 1
ATOM 775 C C . SER A 1 96 ? -10.447 2.871 19.924 1.00 85.94 96 SER A C 1
ATOM 777 O O . SER A 1 96 ? -10.011 3.387 18.900 1.00 85.94 96 SER A O 1
ATOM 779 N N . LEU A 1 97 ? -11.710 3.026 20.345 1.00 87.00 97 LEU A N 1
ATOM 780 C CA . LEU A 1 97 ? -12.695 3.825 19.613 1.00 87.00 97 LEU A CA 1
ATOM 781 C C . LEU A 1 97 ? -12.179 5.245 19.371 1.00 87.00 97 LEU A C 1
ATOM 783 O O . LEU A 1 97 ? -12.085 5.671 18.224 1.00 87.00 97 LEU A O 1
ATOM 787 N N . LYS A 1 98 ? -11.734 5.927 20.434 1.00 88.00 98 LYS A N 1
ATOM 788 C CA . LYS A 1 98 ? -11.173 7.274 20.325 1.00 88.00 98 LYS A CA 1
ATOM 789 C C . LYS A 1 98 ? -9.993 7.331 19.354 1.00 88.00 98 LYS A C 1
ATOM 791 O O . LYS A 1 98 ? -9.944 8.214 18.513 1.00 88.00 98 LYS A O 1
ATOM 796 N N . LYS A 1 99 ? -9.061 6.377 19.429 1.00 87.00 99 LYS A N 1
ATOM 797 C CA . LYS A 1 99 ? -7.904 6.325 18.520 1.00 87.00 99 LYS A CA 1
ATOM 798 C C . LYS A 1 99 ? -8.301 6.149 17.057 1.00 87.00 99 LYS A C 1
ATOM 800 O O . LYS A 1 99 ? -7.639 6.712 16.193 1.00 87.00 99 LYS A O 1
ATOM 805 N N . ILE A 1 100 ? -9.324 5.343 16.784 1.00 87.25 100 ILE A N 1
ATOM 806 C CA . ILE A 1 100 ? -9.828 5.121 15.425 1.00 87.25 100 ILE A CA 1
ATOM 807 C C . ILE A 1 100 ? -10.467 6.405 14.909 1.00 87.25 100 ILE A C 1
ATOM 809 O O . ILE A 1 100 ? -10.110 6.842 13.821 1.00 87.25 100 ILE A O 1
ATOM 813 N N . THR A 1 101 ? -11.338 7.032 15.702 1.00 86.69 101 THR A N 1
ATOM 814 C CA . THR A 1 101 ? -11.970 8.310 15.354 1.00 86.69 101 THR A CA 1
ATOM 815 C C . THR A 1 101 ? -10.922 9.396 15.114 1.00 86.69 101 THR A C 1
ATOM 817 O O . THR A 1 101 ? -10.880 9.953 14.025 1.00 86.69 101 THR A O 1
ATOM 820 N N . AS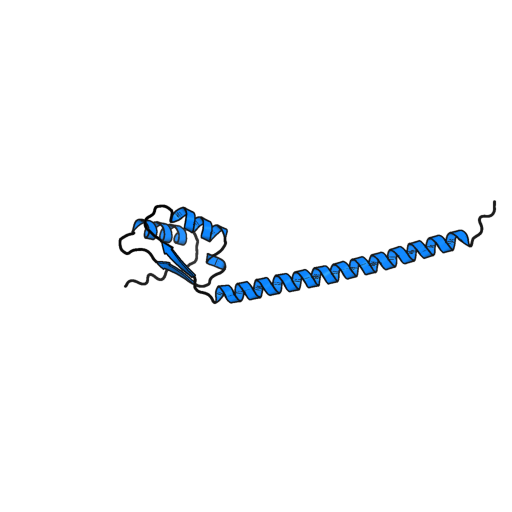P A 1 102 ? -9.991 9.602 16.053 1.00 86.94 102 ASP A N 1
ATOM 821 C CA . ASP A 1 102 ? -8.907 10.588 15.928 1.00 86.94 102 ASP A CA 1
ATOM 822 C C . ASP A 1 102 ? -8.050 10.330 14.669 1.00 86.94 102 ASP A C 1
ATOM 824 O O . ASP A 1 102 ? -7.645 11.255 13.962 1.00 86.94 102 ASP A O 1
ATOM 828 N N . PHE A 1 103 ? -7.762 9.059 14.366 1.00 85.25 103 PHE A N 1
ATOM 829 C CA . PHE A 1 103 ? -7.007 8.675 13.176 1.00 85.25 103 PHE A CA 1
ATOM 830 C C . PHE A 1 103 ? -7.772 8.985 11.883 1.00 85.25 103 PHE A C 1
ATOM 832 O O . PHE A 1 103 ? -7.167 9.494 10.937 1.00 85.25 103 PHE A O 1
ATOM 839 N N . TYR A 1 104 ? -9.076 8.713 11.843 1.00 78.31 104 TYR A N 1
ATOM 840 C CA . TYR A 1 104 ? -9.938 8.991 10.694 1.00 78.31 104 TYR A CA 1
ATOM 841 C C . TYR A 1 104 ? -10.163 10.482 10.473 1.00 78.31 104 TYR A C 1
ATOM 843 O O . TYR A 1 104 ? -9.988 10.950 9.355 1.00 78.31 104 TYR A O 1
ATOM 851 N N . ASP A 1 105 ? -10.432 11.246 11.529 1.00 81.19 105 ASP A N 1
ATOM 852 C CA . ASP A 1 105 ? -10.589 12.700 11.440 1.00 81.19 105 ASP A CA 1
ATOM 853 C C . ASP A 1 105 ? -9.306 13.371 10.925 1.00 81.19 105 ASP A C 1
ATOM 855 O O . ASP A 1 105 ? -9.351 14.352 10.185 1.00 81.19 105 ASP A O 1
ATOM 859 N N . SER A 1 106 ? -8.138 12.810 11.265 1.00 79.44 106 SER A N 1
ATOM 860 C CA . SER A 1 106 ? -6.844 13.273 10.746 1.00 79.44 106 SER A CA 1
ATOM 861 C C . SER A 1 106 ? -6.569 12.874 9.286 1.00 79.44 106 SER A C 1
ATOM 863 O O . SER A 1 106 ? -5.663 13.421 8.654 1.00 79.44 106 SER A O 1
ATOM 865 N N . CYS A 1 107 ? -7.312 11.904 8.753 1.00 67.69 107 CYS A N 1
ATOM 866 C CA . CYS A 1 107 ? -7.218 11.411 7.383 1.00 67.69 107 CYS A CA 1
ATOM 867 C C . CYS A 1 107 ? -8.487 11.844 6.635 1.00 67.69 107 CYS A C 1
ATOM 869 O O . CYS A 1 107 ? -9.404 11.049 6.481 1.00 67.69 107 CYS A O 1
ATOM 871 N N . GLU A 1 108 ? -8.562 13.110 6.216 1.00 52.16 108 GLU A N 1
ATOM 872 C CA . GLU A 1 108 ? -9.738 13.695 5.550 1.00 52.16 108 GLU A CA 1
ATOM 873 C C . GLU A 1 108 ? -10.466 12.730 4.581 1.00 52.16 108 GLU A C 1
ATOM 875 O O . GLU A 1 108 ? -9.869 12.228 3.627 1.00 52.16 108 GLU A O 1
ATOM 880 N N . GLY A 1 109 ? -11.778 12.534 4.789 1.00 51.62 109 GLY A N 1
ATOM 881 C CA . GLY A 1 109 ? -12.703 12.100 3.732 1.00 51.62 109 GLY A CA 1
ATOM 882 C C . GLY A 1 109 ? -13.370 10.724 3.847 1.00 51.62 109 GLY A C 1
ATOM 883 O O . GLY A 1 109 ? -13.972 10.303 2.861 1.00 51.62 109 GLY A O 1
ATOM 884 N N . ILE A 1 110 ? -13.312 10.020 4.985 1.00 53.06 110 ILE A N 1
ATOM 885 C CA . ILE A 1 110 ? -13.999 8.722 5.131 1.00 53.06 110 ILE A CA 1
ATOM 886 C C . ILE A 1 110 ? -15.114 8.806 6.182 1.00 53.06 110 ILE A C 1
ATOM 888 O O . ILE A 1 110 ? -14.867 9.099 7.349 1.00 53.06 110 ILE A O 1
ATOM 892 N N . ASP A 1 111 ? -16.345 8.547 5.739 1.00 46.91 111 ASP A N 1
ATOM 893 C CA . ASP A 1 111 ? -17.581 8.678 6.517 1.00 46.91 111 ASP A CA 1
ATOM 894 C C . ASP A 1 111 ? -17.738 7.482 7.479 1.00 46.91 111 ASP A C 1
ATOM 896 O O . ASP A 1 111 ? -18.030 6.354 7.064 1.00 46.91 111 ASP A O 1
ATOM 900 N N . LEU A 1 112 ? -17.486 7.697 8.775 1.00 53.66 112 LEU A N 1
ATOM 901 C CA . LEU A 1 112 ? -17.678 6.677 9.806 1.00 53.66 112 LEU A CA 1
ATOM 902 C C . LEU A 1 112 ? -19.173 6.546 10.114 1.00 53.66 112 LEU A C 1
ATOM 904 O O . LEU A 1 112 ? -19.718 7.251 10.960 1.00 53.66 112 LEU A O 1
ATOM 908 N N . MET A 1 113 ? -19.848 5.612 9.445 1.00 42.94 113 MET A N 1
ATOM 909 C CA . MET A 1 113 ? -21.207 5.230 9.827 1.00 42.94 113 MET A CA 1
ATOM 910 C C . MET A 1 113 ? -21.166 4.413 11.121 1.00 42.94 113 MET A C 1
ATOM 912 O O . MET A 1 113 ? -20.900 3.210 11.118 1.00 42.94 113 MET A O 1
ATOM 916 N N . GLU A 1 114 ? -21.418 5.088 12.240 1.00 43.88 114 GLU A N 1
ATOM 917 C CA . GLU A 1 114 ? -21.624 4.481 13.551 1.00 43.88 114 GLU A CA 1
ATOM 918 C C . GLU A 1 114 ? -22.883 3.600 13.508 1.00 43.88 114 GLU A C 1
ATOM 920 O O . GLU A 1 114 ? -24.013 4.087 13.528 1.00 43.88 114 GLU A O 1
ATOM 925 N N . GLN A 1 115 ? -22.709 2.279 13.413 1.00 38.53 115 GLN A N 1
ATOM 926 C CA . GLN A 1 115 ? -23.809 1.348 13.648 1.00 38.53 115 GLN A CA 1
ATOM 927 C C . GLN A 1 115 ? -23.850 0.998 15.132 1.00 38.53 115 GLN A C 1
ATOM 929 O O . GLN A 1 115 ? -23.192 0.067 15.592 1.00 38.53 115 GLN A O 1
ATOM 934 N N . ALA A 1 116 ? -24.634 1.783 15.869 1.00 35.50 116 ALA A N 1
ATOM 935 C CA . ALA A 1 116 ? -25.077 1.445 17.209 1.00 35.50 116 ALA A CA 1
ATOM 936 C C . ALA A 1 116 ? -26.022 0.229 17.146 1.00 35.50 116 ALA A C 1
ATOM 938 O O . ALA A 1 116 ? -27.069 0.280 16.493 1.00 35.50 116 ALA A O 1
ATOM 939 N N . GLN A 1 117 ? -25.647 -0.850 17.833 1.00 33.75 117 GLN A N 1
ATOM 940 C CA . GLN A 1 117 ? -26.559 -1.893 18.305 1.00 33.75 117 GLN A CA 1
ATOM 941 C C . GLN A 1 117 ? -26.492 -1.956 19.826 1.00 33.75 117 GLN A C 1
ATOM 943 O O . GLN A 1 117 ? -25.361 -1.903 20.363 1.00 33.75 117 GLN A O 1
#

pLDDT: mean 77.79, std 14.17, range [33.75, 96.88]

Foldseek 3Di:
DDDPPVVVVVVVVVVVVVVVVVVVVVVVVVVVVVVVVVVVVVVVVVQLVVQQPDAAEDEDDLPPCLQVVLVVCVVVVVVVSYVYYHYHYDPPNVPSVVNVVVSVVVVPDDDDPDDDD